Protein AF-A0A414YGE4-F1 (afdb_monomer)

Solvent-accessible surface area (backbone atoms only — not comparable to full-atom values): 4421 Å² total; per-residue (Å²): 104,56,73,67,43,56,78,66,40,40,73,44,76,49,75,51,98,56,80,38,56,41,41,58,46,27,53,51,37,59,75,74,40,50,55,89,88,54,45,74,79,44,79,60,68,28,35,37,27,35,48,54,95,96,39,47,28,40,35,45,31,40,55,77,85,49,45,38,40,34,36,39,39,30,41,77,57,81,133

Foldseek 3Di:
DDLVCQVVQHKDKDFDPDQAALLRVQVCCVVPPDDPVWDWPADDRQKTWTADPNWIKIWGWHAPPTRTMIIITIDTDDD

Organism: NCBI:txid165179

pLDDT: mean 94.67, std 4.87, range [60.78, 98.06]

Sequence (79 aa):
MIIEDIINEKCVTFMTEEPMDNIQSAEYFKENILPNEVEITHDDGNYFEVSVNCKSYSCDVYGNGDFYHSIAEFKLLED

Structure (mmCIF, N/CA/C/O backbone):
data_AF-A0A414YGE4-F1
#
_entry.id   AF-A0A414YGE4-F1
#
loop_
_atom_site.group_PDB
_atom_site.id
_atom_site.type_symbol
_atom_site.label_atom_id
_atom_site.label_alt_id
_atom_site.label_comp_id
_atom_site.label_asym_id
_atom_site.label_entity_id
_atom_site.label_seq_id
_atom_site.pdbx_PDB_ins_code
_atom_site.Cartn_x
_atom_site.Cartn_y
_atom_site.Cartn_z
_atom_site.occupancy
_atom_site.B_iso_or_equiv
_atom_site.auth_seq_id
_atom_site.auth_comp_id
_atom_site.auth_asym_id
_atom_site.auth_atom_id
_atom_site.pdbx_PDB_model_num
ATOM 1 N N . MET A 1 1 ? 1.748 11.589 1.751 1.00 91.00 1 MET A N 1
ATOM 2 C CA . MET A 1 1 ? 0.283 11.435 1.912 1.00 91.00 1 MET A CA 1
ATOM 3 C C . MET A 1 1 ? -0.090 11.890 3.322 1.00 91.00 1 MET A C 1
ATOM 5 O O . MET A 1 1 ? 0.815 12.022 4.139 1.00 91.00 1 MET A O 1
ATOM 9 N N . ILE A 1 2 ? -1.366 12.153 3.611 1.00 94.12 2 ILE A N 1
ATOM 10 C CA . ILE A 1 2 ? -1.859 12.377 4.986 1.00 94.12 2 ILE A CA 1
ATOM 11 C C . ILE A 1 2 ? -2.859 11.287 5.391 1.00 94.12 2 ILE A C 1
ATOM 13 O O . ILE A 1 2 ? -3.408 10.607 4.527 1.00 94.12 2 ILE A O 1
ATOM 17 N N . ILE A 1 3 ? -3.112 11.120 6.692 1.00 95.06 3 ILE A N 1
ATOM 18 C CA . ILE A 1 3 ? -4.043 10.104 7.218 1.00 95.06 3 ILE A CA 1
ATOM 19 C C . ILE A 1 3 ? -5.434 10.229 6.575 1.00 95.06 3 ILE A C 1
ATOM 21 O O . ILE A 1 3 ? -6.075 9.227 6.263 1.00 95.06 3 ILE A O 1
ATOM 25 N N . GLU A 1 4 ? -5.897 11.451 6.312 1.00 95.81 4 GLU A N 1
ATOM 26 C CA . GLU A 1 4 ? -7.180 11.703 5.658 1.00 95.81 4 GLU A CA 1
ATOM 27 C C . GLU A 1 4 ? -7.254 11.130 4.238 1.00 95.81 4 GLU A C 1
ATOM 29 O O . GLU A 1 4 ? -8.352 10.843 3.769 1.00 95.81 4 GLU A O 1
ATOM 34 N N . ASP A 1 5 ? -6.133 10.952 3.536 1.00 95.88 5 ASP A N 1
ATOM 35 C CA . ASP A 1 5 ? -6.144 10.317 2.216 1.00 95.88 5 ASP A CA 1
ATOM 36 C C . ASP A 1 5 ? -6.517 8.828 2.323 1.00 95.88 5 ASP A C 1
ATOM 38 O O . ASP A 1 5 ? -7.259 8.339 1.476 1.00 95.88 5 ASP A O 1
ATOM 42 N N . ILE A 1 6 ? -6.084 8.148 3.394 1.00 96.44 6 ILE A N 1
ATOM 43 C CA . ILE A 1 6 ? -6.437 6.749 3.693 1.00 96.44 6 ILE A CA 1
ATOM 44 C C . ILE A 1 6 ? -7.921 6.652 4.060 1.00 96.44 6 ILE A C 1
ATOM 46 O O . ILE A 1 6 ? -8.658 5.867 3.474 1.00 96.44 6 ILE A O 1
ATOM 50 N N . ILE A 1 7 ? -8.377 7.500 4.991 1.00 95.50 7 ILE A N 1
ATOM 51 C CA . ILE A 1 7 ? -9.770 7.499 5.481 1.00 95.50 7 ILE A CA 1
ATOM 52 C C . ILE A 1 7 ? -10.771 7.774 4.352 1.00 95.50 7 ILE A C 1
ATOM 54 O O . ILE A 1 7 ? -11.882 7.253 4.375 1.00 95.50 7 ILE A O 1
ATOM 58 N N . ASN A 1 8 ? -10.392 8.610 3.383 1.00 96.19 8 ASN A N 1
ATOM 59 C CA . ASN A 1 8 ? -11.224 8.934 2.225 1.00 96.19 8 ASN A CA 1
ATOM 60 C C . ASN A 1 8 ? -11.005 7.984 1.035 1.00 96.19 8 ASN A C 1
ATOM 62 O O . ASN A 1 8 ? -11.456 8.313 -0.062 1.00 96.19 8 ASN A O 1
ATOM 66 N N . GLU A 1 9 ? -10.294 6.865 1.225 1.00 95.62 9 GLU A N 1
ATOM 67 C CA . GLU A 1 9 ? -10.073 5.832 0.202 1.00 95.62 9 GLU A CA 1
ATOM 68 C C . GLU A 1 9 ? -9.490 6.412 -1.100 1.00 95.62 9 GLU A C 1
ATOM 70 O O . GLU A 1 9 ? -9.881 6.069 -2.218 1.00 95.62 9 GLU A O 1
ATOM 75 N N . LYS A 1 10 ? -8.573 7.381 -0.973 1.00 93.44 10 LYS A N 1
ATOM 76 C CA . LYS A 1 10 ? -7.990 8.035 -2.144 1.00 93.44 10 LYS A CA 1
ATOM 77 C C . LYS A 1 10 ? -6.974 7.132 -2.826 1.00 93.44 10 LYS A C 1
ATOM 79 O O . LYS A 1 10 ? -6.131 6.509 -2.187 1.00 93.44 10 LYS A O 1
ATOM 84 N N . CYS A 1 11 ? -6.967 7.198 -4.153 1.00 93.88 11 CYS A N 1
ATOM 85 C CA . CYS A 1 11 ? -5.848 6.728 -4.959 1.00 93.88 11 CYS A CA 1
ATOM 86 C C . CYS A 1 11 ? -4.701 7.745 -4.892 1.00 93.88 11 CYS A C 1
ATOM 88 O O . CYS A 1 11 ? -4.869 8.905 -5.282 1.00 93.88 11 CYS A O 1
ATOM 90 N N . VAL A 1 12 ? -3.532 7.313 -4.427 1.00 95.50 12 VAL A N 1
ATOM 91 C CA . VAL A 1 12 ? -2.322 8.136 -4.356 1.00 95.50 12 VAL A CA 1
ATOM 92 C C . VAL A 1 12 ? -1.358 7.714 -5.452 1.00 95.50 12 VAL A C 1
ATOM 94 O O . VAL A 1 12 ? -0.873 6.590 -5.470 1.00 95.50 12 VAL A O 1
ATOM 97 N N . THR A 1 13 ? -1.052 8.633 -6.364 1.00 95.50 13 THR A N 1
ATOM 98 C CA . THR A 1 13 ? -0.014 8.436 -7.382 1.00 95.50 13 THR A CA 1
ATOM 99 C C . THR A 1 13 ? 1.344 8.859 -6.839 1.00 95.50 13 THR A C 1
ATOM 101 O O . THR A 1 13 ? 1.456 9.941 -6.255 1.00 95.50 13 THR A O 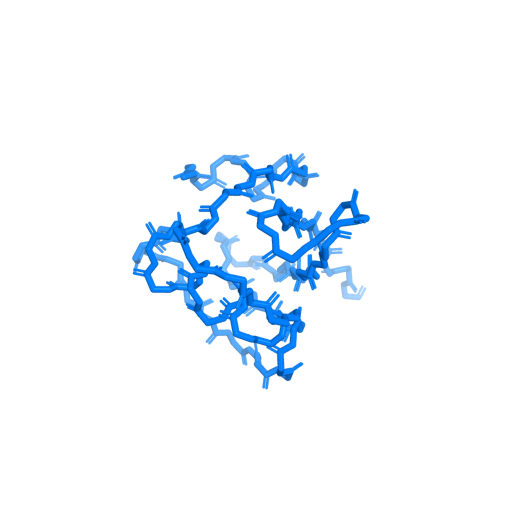1
ATOM 104 N N . PHE A 1 14 ? 2.382 8.069 -7.090 1.00 95.88 14 PHE A N 1
ATOM 105 C CA . PHE A 1 14 ? 3.753 8.391 -6.708 1.00 95.88 14 PHE A CA 1
ATOM 106 C C . PHE A 1 14 ? 4.757 7.943 -7.767 1.00 95.88 14 PHE A C 1
ATOM 108 O O . PHE A 1 14 ? 4.427 7.168 -8.665 1.00 95.88 14 PHE A O 1
ATOM 115 N N . MET A 1 15 ? 5.970 8.487 -7.677 1.00 95.31 15 MET A N 1
ATOM 116 C CA . MET A 1 15 ? 7.054 8.204 -8.610 1.00 95.31 15 MET A CA 1
ATOM 117 C C . MET A 1 15 ? 8.294 7.723 -7.871 1.00 95.31 15 MET A C 1
ATOM 119 O O . MET A 1 15 ? 8.567 8.196 -6.766 1.00 95.31 15 MET A O 1
ATOM 123 N N . THR A 1 16 ? 9.052 6.839 -8.508 1.00 92.94 16 THR A N 1
ATOM 124 C CA . THR A 1 16 ? 10.346 6.346 -8.027 1.00 92.94 16 THR A CA 1
ATOM 125 C C . THR A 1 16 ? 11.471 6.844 -8.937 1.00 92.94 16 THR A C 1
ATOM 127 O O . THR A 1 16 ? 11.274 7.080 -10.129 1.00 92.94 16 THR A O 1
ATOM 130 N N . GLU A 1 17 ? 12.668 7.045 -8.380 1.00 91.31 17 GLU A N 1
ATOM 131 C CA . GLU A 1 17 ? 13.835 7.502 -9.158 1.00 91.31 17 GLU A CA 1
ATOM 132 C C . GLU A 1 17 ? 14.403 6.395 -10.061 1.00 91.31 17 GLU A C 1
ATOM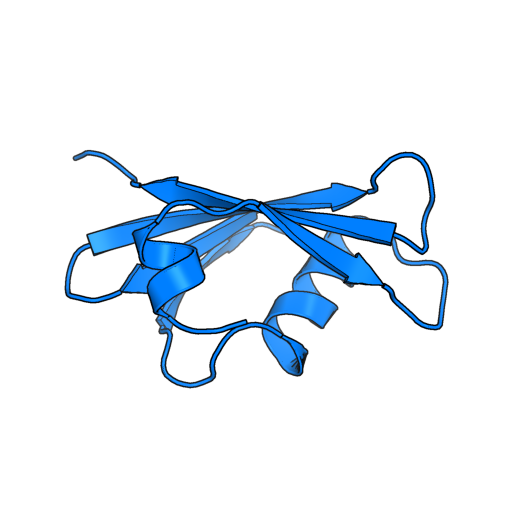 134 O O . GLU A 1 17 ? 14.957 6.661 -11.130 1.00 91.31 17 GLU A O 1
ATOM 139 N N . GLU A 1 18 ? 14.231 5.146 -9.639 1.00 92.31 18 GLU A N 1
ATOM 140 C CA . GLU A 1 18 ? 14.652 3.944 -10.348 1.00 92.31 18 GLU A CA 1
ATOM 141 C C . GLU A 1 18 ? 13.431 3.106 -10.747 1.00 92.31 18 GLU A C 1
ATOM 143 O O . GLU A 1 18 ? 12.390 3.193 -10.087 1.00 92.31 18 GLU A O 1
ATOM 148 N N . PRO A 1 19 ? 13.534 2.296 -11.818 1.00 94.75 19 PRO A N 1
ATOM 149 C CA . PRO A 1 19 ? 12.456 1.399 -12.198 1.00 94.75 19 PRO A CA 1
ATOM 150 C C . PRO A 1 19 ? 12.264 0.338 -11.109 1.00 94.75 19 PRO A C 1
ATOM 152 O O . PRO A 1 19 ? 13.199 -0.396 -10.787 1.00 94.75 19 PRO A O 1
ATOM 155 N N . MET A 1 20 ? 11.052 0.249 -10.569 1.00 94.88 20 MET A N 1
ATOM 156 C CA . MET A 1 20 ? 10.68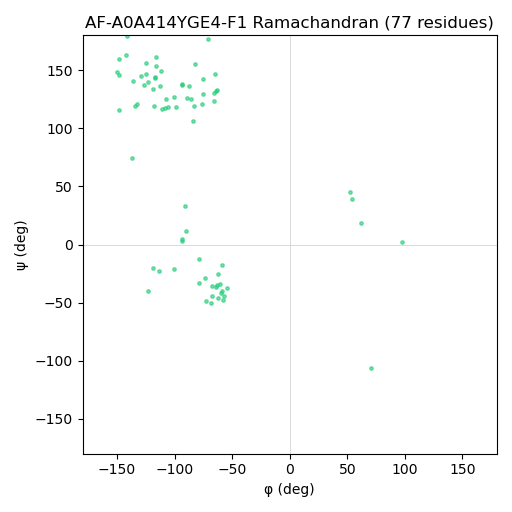4 -0.675 -9.498 1.00 94.88 20 MET A CA 1
ATOM 157 C C . MET A 1 20 ? 9.519 -1.561 -9.936 1.00 94.88 20 MET A C 1
ATOM 159 O O . MET A 1 20 ? 8.583 -1.101 -10.592 1.00 94.88 20 MET A O 1
ATOM 163 N N . ASP A 1 21 ? 9.562 -2.845 -9.574 1.00 94.94 21 ASP A N 1
ATOM 164 C CA . ASP A 1 21 ? 8.372 -3.694 -9.666 1.00 94.94 21 ASP A CA 1
ATOM 165 C C . ASP A 1 21 ? 7.325 -3.306 -8.599 1.00 94.94 21 ASP A C 1
ATOM 167 O O . ASP A 1 21 ? 7.544 -2.409 -7.779 1.00 94.94 21 ASP A O 1
ATOM 171 N N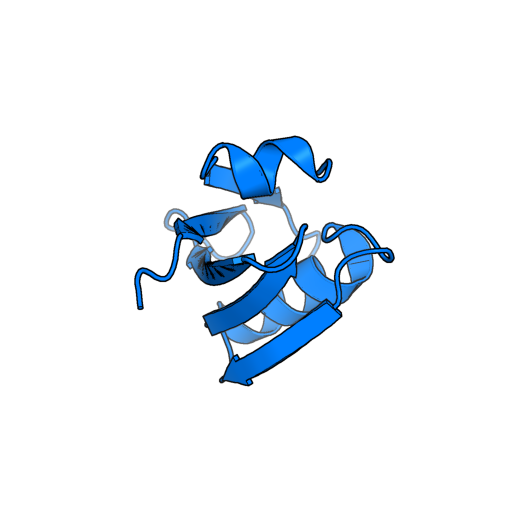 . ASN A 1 22 ? 6.157 -3.954 -8.612 1.00 94.44 22 ASN A N 1
ATOM 172 C CA . ASN A 1 22 ? 5.072 -3.607 -7.690 1.00 94.44 22 ASN A CA 1
ATOM 173 C C . ASN A 1 22 ? 5.441 -3.844 -6.216 1.00 94.44 22 ASN A C 1
ATOM 175 O O . ASN A 1 22 ? 5.007 -3.078 -5.361 1.00 94.44 22 ASN A O 1
ATOM 179 N N . ILE A 1 23 ? 6.237 -4.876 -5.914 1.00 96.50 23 ILE A N 1
ATOM 180 C CA . ILE A 1 23 ? 6.643 -5.196 -4.539 1.00 96.50 23 ILE A CA 1
ATOM 181 C C . ILE A 1 23 ? 7.655 -4.153 -4.064 1.00 96.50 23 ILE A C 1
ATOM 183 O O . ILE A 1 23 ? 7.476 -3.551 -3.012 1.00 96.50 23 ILE A O 1
ATOM 187 N N . GLN A 1 24 ? 8.673 -3.861 -4.875 1.00 96.94 24 GLN A N 1
ATOM 188 C CA . GLN A 1 24 ? 9.653 -2.813 -4.582 1.00 96.94 24 GLN A CA 1
ATOM 189 C C . GLN A 1 24 ? 8.990 -1.437 -4.423 1.00 96.94 24 GLN A C 1
ATOM 191 O O . GLN A 1 24 ? 9.339 -0.676 -3.524 1.00 96.94 24 GLN A O 1
ATOM 196 N N . SER A 1 25 ? 7.997 -1.136 -5.262 1.00 96.81 25 SER A N 1
ATOM 197 C CA . SER A 1 25 ? 7.211 0.097 -5.172 1.00 96.81 25 SER A CA 1
ATOM 198 C C . SER A 1 25 ? 6.400 0.166 -3.877 1.00 96.81 25 SER A C 1
ATOM 200 O O . SER A 1 25 ? 6.262 1.247 -3.304 1.00 96.81 25 SER A O 1
ATOM 202 N N . ALA A 1 26 ? 5.871 -0.965 -3.403 1.00 97.44 26 ALA A N 1
ATOM 203 C CA . ALA A 1 26 ? 5.151 -1.035 -2.138 1.00 97.44 26 ALA A CA 1
ATOM 204 C C . ALA A 1 26 ? 6.078 -0.802 -0.942 1.00 97.44 26 ALA A C 1
ATOM 206 O O . ALA A 1 26 ? 5.742 -0.003 -0.071 1.00 97.44 26 ALA A O 1
ATOM 207 N N . GLU A 1 27 ? 7.265 -1.417 -0.926 1.00 97.25 27 GLU A N 1
ATOM 208 C CA . GLU A 1 27 ? 8.290 -1.139 0.093 1.00 97.25 27 GLU A CA 1
ATOM 209 C C . GLU A 1 27 ? 8.674 0.343 0.108 1.00 97.25 27 GLU A C 1
ATOM 211 O O . GLU A 1 27 ? 8.624 0.994 1.152 1.00 97.25 27 GLU A O 1
ATOM 216 N N . TYR A 1 28 ? 8.944 0.920 -1.068 1.00 97.12 28 TYR A N 1
ATOM 217 C CA . TYR A 1 28 ? 9.246 2.344 -1.187 1.00 97.12 28 TYR A CA 1
ATOM 218 C C . TYR A 1 28 ? 8.117 3.217 -0.628 1.00 97.12 28 TYR A C 1
ATOM 220 O O . TYR A 1 28 ? 8.375 4.180 0.100 1.00 97.12 28 TYR A O 1
ATOM 228 N N . PHE A 1 29 ? 6.863 2.882 -0.943 1.00 97.12 29 PHE A N 1
ATOM 229 C CA . PHE A 1 29 ? 5.699 3.606 -0.450 1.00 97.12 29 PHE A CA 1
ATOM 230 C C . PHE A 1 29 ? 5.590 3.537 1.078 1.00 97.12 29 PHE A C 1
ATOM 232 O O . PHE A 1 29 ? 5.395 4.577 1.712 1.00 97.12 29 PHE A O 1
ATOM 239 N N . LYS A 1 30 ? 5.756 2.345 1.668 1.00 96.94 30 LYS A N 1
ATOM 240 C CA . LYS A 1 30 ? 5.727 2.124 3.124 1.00 96.94 30 LYS A CA 1
ATOM 241 C C . LYS A 1 30 ? 6.807 2.935 3.845 1.00 96.94 30 LYS A C 1
ATOM 243 O O . LYS A 1 30 ? 6.523 3.537 4.874 1.00 96.94 30 LYS A O 1
ATOM 248 N N . GLU A 1 31 ? 8.015 2.997 3.289 1.00 95.81 31 GLU A N 1
ATOM 249 C CA . GLU A 1 31 ? 9.154 3.684 3.913 1.00 95.81 31 GLU A CA 1
ATOM 250 C C . GLU A 1 31 ? 9.135 5.212 3.743 1.00 95.81 31 GLU A C 1
ATOM 252 O O . GLU A 1 31 ? 9.626 5.933 4.613 1.00 95.81 31 GLU A O 1
ATOM 257 N N . ASN A 1 32 ? 8.611 5.719 2.620 1.00 96.06 32 ASN A N 1
ATOM 258 C CA . ASN A 1 32 ? 8.825 7.117 2.218 1.00 96.06 32 ASN A CA 1
ATOM 259 C C . ASN A 1 32 ? 7.544 7.956 2.112 1.00 96.06 32 ASN A C 1
ATOM 261 O O . ASN A 1 32 ? 7.623 9.187 2.111 1.00 96.06 32 ASN A O 1
ATOM 265 N N . ILE A 1 33 ? 6.371 7.332 1.971 1.00 96.69 33 ILE A N 1
ATOM 266 C CA . ILE A 1 33 ? 5.120 8.033 1.625 1.00 96.69 33 ILE A CA 1
ATOM 267 C C . ILE A 1 33 ? 4.019 7.795 2.657 1.00 96.69 33 ILE A C 1
ATOM 269 O O . ILE A 1 33 ? 3.267 8.737 2.960 1.00 96.69 33 ILE A O 1
ATOM 273 N N . LEU A 1 34 ? 3.912 6.564 3.163 1.00 96.69 34 LEU A N 1
ATOM 274 C CA . LEU A 1 34 ? 2.965 6.190 4.204 1.00 96.69 34 LEU A CA 1
ATOM 275 C C . LEU A 1 34 ? 3.285 6.976 5.493 1.00 96.69 34 LEU A C 1
ATOM 277 O O . LEU A 1 34 ? 4.450 7.069 5.881 1.00 96.69 34 LEU A O 1
ATOM 281 N N . PRO A 1 35 ? 2.290 7.577 6.170 1.00 95.50 35 PRO A N 1
ATOM 282 C CA . PRO A 1 35 ? 2.545 8.292 7.413 1.00 95.50 35 PRO A CA 1
ATOM 283 C C . PRO A 1 35 ? 3.056 7.342 8.505 1.00 95.50 35 PRO A C 1
ATOM 285 O O . PRO A 1 35 ? 2.431 6.322 8.775 1.00 95.50 35 PRO A O 1
ATOM 288 N N . ASN A 1 36 ? 4.131 7.722 9.201 1.00 93.50 36 ASN A N 1
ATOM 289 C CA . ASN A 1 36 ? 4.749 6.925 10.278 1.00 93.50 36 ASN A CA 1
ATOM 290 C C . ASN A 1 36 ? 3.809 6.592 11.455 1.00 93.50 36 ASN A C 1
ATOM 292 O O . ASN A 1 36 ? 4.126 5.750 12.288 1.00 93.50 36 ASN A O 1
ATOM 296 N N . GLU A 1 37 ? 2.695 7.313 11.576 1.00 92.50 37 GLU A N 1
ATOM 297 C CA . GLU A 1 37 ? 1.679 7.136 12.620 1.00 92.50 37 GLU A CA 1
ATOM 298 C C . GLU A 1 37 ? 0.744 5.952 12.331 1.00 92.50 37 GLU A C 1
ATOM 300 O O . GLU A 1 37 ? -0.032 5.554 13.197 1.00 92.50 37 GLU A O 1
ATOM 305 N N . VAL A 1 38 ? 0.794 5.415 11.111 1.00 94.19 38 VAL A N 1
ATOM 306 C CA . VAL A 1 38 ? -0.060 4.329 10.645 1.00 94.19 38 VAL A CA 1
ATOM 307 C C . VAL A 1 38 ? 0.595 2.987 10.961 1.00 94.19 38 VAL A C 1
ATOM 309 O O . VAL A 1 38 ? 1.736 2.730 10.582 1.00 94.19 38 VAL A O 1
ATOM 312 N N . GLU A 1 39 ? -0.141 2.115 11.645 1.00 95.69 39 GLU A N 1
ATOM 313 C CA . GLU A 1 39 ? 0.300 0.752 11.941 1.00 95.69 39 GLU A CA 1
ATOM 314 C C . GLU A 1 39 ? -0.049 -0.176 10.774 1.00 95.69 39 GLU A C 1
ATOM 316 O O . GLU A 1 39 ? -1.215 -0.271 10.390 1.00 95.69 39 GLU A O 1
ATOM 321 N N . ILE A 1 40 ? 0.952 -0.879 10.236 1.00 97.19 40 ILE A N 1
ATOM 322 C CA . ILE A 1 40 ? 0.760 -1.947 9.248 1.00 97.19 40 ILE A CA 1
ATOM 323 C C . ILE A 1 40 ? 0.428 -3.239 9.999 1.00 97.19 40 ILE A C 1
ATOM 325 O O . ILE A 1 40 ? 1.230 -3.720 10.800 1.00 97.19 40 ILE A O 1
ATOM 329 N N . THR A 1 41 ? -0.752 -3.800 9.746 1.00 96.88 41 THR A N 1
ATOM 330 C CA . THR A 1 41 ? -1.271 -4.995 10.433 1.00 96.88 41 THR A CA 1
ATOM 331 C C . THR A 1 41 ? -1.119 -6.273 9.613 1.00 96.88 41 THR A C 1
ATOM 333 O O . THR A 1 41 ? -1.122 -7.369 10.175 1.00 96.88 41 THR A O 1
ATOM 336 N N . HIS A 1 42 ? -0.968 -6.142 8.296 1.00 97.38 42 HIS A N 1
ATOM 337 C CA . HIS A 1 42 ? -0.722 -7.239 7.367 1.00 97.38 42 HIS A CA 1
ATOM 338 C C . HIS A 1 42 ? 0.137 -6.748 6.200 1.00 97.38 42 HIS A C 1
ATOM 340 O O . HIS A 1 42 ? 0.004 -5.599 5.788 1.00 97.38 42 HIS A O 1
ATOM 346 N N . ASP A 1 43 ? 1.002 -7.607 5.669 1.00 97.31 43 ASP A N 1
ATOM 347 C CA . ASP A 1 43 ? 1.934 -7.271 4.591 1.00 97.31 43 ASP A CA 1
ATOM 348 C C . ASP A 1 43 ? 2.169 -8.510 3.715 1.00 97.31 43 ASP A C 1
ATOM 350 O O . ASP A 1 43 ? 2.677 -9.526 4.198 1.00 97.31 43 ASP A O 1
ATOM 354 N N . ASP A 1 44 ? 1.755 -8.432 2.451 1.00 96.94 44 ASP A N 1
ATOM 355 C CA . ASP A 1 44 ? 1.895 -9.480 1.438 1.00 96.94 44 ASP A CA 1
ATOM 356 C C . ASP A 1 44 ? 2.338 -8.872 0.096 1.00 96.94 44 ASP A C 1
ATOM 358 O O . ASP A 1 44 ? 1.575 -8.698 -0.860 1.00 96.94 44 ASP A O 1
ATOM 362 N N . GLY A 1 45 ? 3.617 -8.500 0.034 1.00 96.38 45 GLY A N 1
ATOM 363 C CA . GLY A 1 45 ? 4.257 -8.011 -1.182 1.00 96.38 45 GLY A CA 1
ATOM 364 C C . GLY A 1 45 ? 3.754 -6.627 -1.583 1.00 96.38 45 GLY A C 1
ATOM 365 O O . GLY A 1 45 ? 4.142 -5.626 -0.991 1.00 96.38 45 GLY A O 1
ATOM 366 N N . ASN A 1 46 ? 2.936 -6.558 -2.635 1.00 97.06 46 ASN A N 1
ATOM 367 C CA . ASN A 1 46 ? 2.363 -5.296 -3.109 1.00 97.06 46 ASN A CA 1
ATOM 368 C C . ASN A 1 46 ? 0.977 -4.989 -2.519 1.00 97.06 46 ASN A C 1
ATOM 370 O O . ASN A 1 46 ? 0.372 -3.984 -2.890 1.00 97.06 46 ASN A O 1
ATOM 374 N N . TYR A 1 47 ? 0.496 -5.847 -1.621 1.00 98.00 47 TYR A N 1
ATOM 375 C CA . TYR A 1 47 ? -0.699 -5.653 -0.815 1.00 98.00 47 TYR A CA 1
ATOM 376 C C . TYR A 1 47 ? -0.295 -5.495 0.651 1.00 98.00 47 TYR A C 1
ATOM 378 O O . TYR A 1 47 ? 0.526 -6.257 1.157 1.00 98.00 47 TYR A O 1
ATOM 386 N N . PHE A 1 48 ? -0.882 -4.536 1.359 1.00 98.06 48 PHE A N 1
ATOM 387 C CA . PHE A 1 48 ? -0.732 -4.432 2.810 1.00 98.06 48 PHE A CA 1
ATOM 388 C C . PHE A 1 48 ? -1.991 -3.858 3.454 1.00 98.06 48 PHE A C 1
ATOM 390 O O . PHE A 1 48 ? -2.796 -3.202 2.799 1.00 98.06 48 PHE A O 1
ATOM 397 N N . GLU A 1 49 ? -2.164 -4.092 4.750 1.00 98.00 49 GLU A N 1
ATOM 398 C CA . GLU A 1 49 ? -3.287 -3.570 5.525 1.00 98.00 49 GLU A CA 1
ATOM 399 C C . GLU A 1 49 ? -2.790 -2.642 6.618 1.00 98.00 49 GLU A C 1
ATOM 401 O O . GLU A 1 49 ? -1.741 -2.872 7.224 1.00 98.00 49 GLU A O 1
ATOM 406 N N . VAL A 1 50 ? -3.570 -1.602 6.884 1.00 97.31 50 VAL A N 1
ATOM 407 C CA . VAL A 1 50 ? -3.263 -0.598 7.891 1.00 97.31 50 VAL A CA 1
ATOM 408 C C . VAL A 1 50 ? -4.421 -0.367 8.845 1.00 97.31 50 VAL A C 1
ATOM 410 O O . VAL A 1 50 ? -5.584 -0.360 8.441 1.00 97.31 50 VAL A O 1
ATOM 413 N N . SER A 1 51 ? -4.096 -0.099 10.107 1.00 95.94 51 SER A N 1
ATOM 414 C CA . SER A 1 51 ? -5.060 0.306 11.127 1.00 95.94 51 SER A CA 1
ATOM 415 C C . SER A 1 51 ? -5.043 1.823 11.302 1.00 95.94 51 SER A C 1
ATOM 417 O O . SER A 1 51 ? -4.034 2.416 11.688 1.00 95.94 51 SER A O 1
ATOM 419 N N . VAL A 1 52 ? -6.181 2.465 11.032 1.00 94.50 52 VAL A N 1
ATOM 420 C CA . VAL A 1 52 ? -6.383 3.909 11.208 1.00 94.50 52 VAL A CA 1
ATOM 421 C C . VAL A 1 52 ? -7.703 4.139 11.935 1.00 94.50 52 VAL A C 1
ATOM 423 O O . VAL A 1 52 ? -8.768 3.763 11.449 1.00 94.50 52 VAL A O 1
ATOM 426 N N . ASN A 1 53 ? -7.659 4.794 13.100 1.00 91.88 53 ASN A N 1
ATOM 427 C CA . ASN A 1 53 ? -8.845 5.093 13.917 1.00 91.88 53 ASN A CA 1
ATOM 428 C C . ASN A 1 53 ? -9.722 3.855 14.207 1.00 91.88 53 ASN A C 1
ATOM 430 O O . ASN A 1 53 ? -10.947 3.917 14.088 1.00 91.88 53 ASN A O 1
ATOM 434 N N . CYS A 1 54 ? -9.089 2.736 14.579 1.00 90.50 54 CYS A N 1
ATOM 435 C CA . CYS A 1 54 ? -9.745 1.449 14.859 1.00 90.50 54 CYS A CA 1
ATOM 436 C C . CYS A 1 54 ? -10.496 0.835 13.664 1.00 90.50 54 CYS A C 1
ATOM 438 O O . CYS A 1 54 ? -11.354 -0.020 13.865 1.00 90.50 54 CYS A O 1
ATOM 440 N N . LYS A 1 55 ? -10.193 1.272 12.440 1.00 95.00 55 LYS A N 1
ATOM 441 C CA . LYS A 1 55 ? -10.672 0.665 11.199 1.00 95.00 55 LYS A CA 1
ATOM 442 C C . LYS A 1 55 ? -9.486 0.138 10.408 1.00 95.00 55 LYS A C 1
ATOM 444 O O . LYS A 1 55 ? -8.438 0.786 10.383 1.00 95.00 55 LYS A O 1
ATOM 449 N N . SER A 1 56 ? -9.683 -0.992 9.746 1.00 96.50 56 SER A N 1
ATOM 450 C CA . SER A 1 56 ? -8.685 -1.577 8.858 1.00 96.50 56 SER A CA 1
ATOM 451 C C . SER A 1 56 ? -8.920 -1.112 7.426 1.00 96.50 56 SER A C 1
ATOM 453 O O . SER A 1 56 ? -10.057 -1.062 6.959 1.00 96.50 56 SER A O 1
ATOM 455 N N . TYR A 1 57 ? -7.845 -0.773 6.728 1.00 97.75 57 TYR A N 1
ATOM 456 C CA . TYR A 1 57 ? -7.868 -0.443 5.308 1.00 97.75 57 TYR A CA 1
ATOM 457 C C . TYR A 1 57 ? -6.853 -1.316 4.591 1.00 97.75 57 TYR A C 1
ATOM 459 O O . TYR A 1 57 ? -5.736 -1.471 5.079 1.00 97.75 57 TYR A O 1
ATOM 467 N N . SER A 1 58 ? -7.214 -1.849 3.431 1.00 97.56 58 SER A N 1
ATOM 468 C CA . SER A 1 58 ? -6.243 -2.443 2.523 1.00 97.56 58 SER A CA 1
ATOM 469 C C . SER A 1 58 ? -5.584 -1.361 1.681 1.00 97.56 58 SER A C 1
ATOM 471 O O . SER A 1 58 ? -6.170 -0.303 1.442 1.00 97.56 58 SER A O 1
ATOM 473 N N . CYS A 1 59 ? -4.380 -1.645 1.207 1.00 97.94 59 CYS A N 1
ATOM 474 C CA . CYS A 1 59 ? -3.660 -0.863 0.225 1.00 97.94 59 CYS A CA 1
ATOM 475 C C . CYS A 1 59 ? -3.076 -1.798 -0.832 1.00 97.94 59 CYS A C 1
ATOM 477 O O 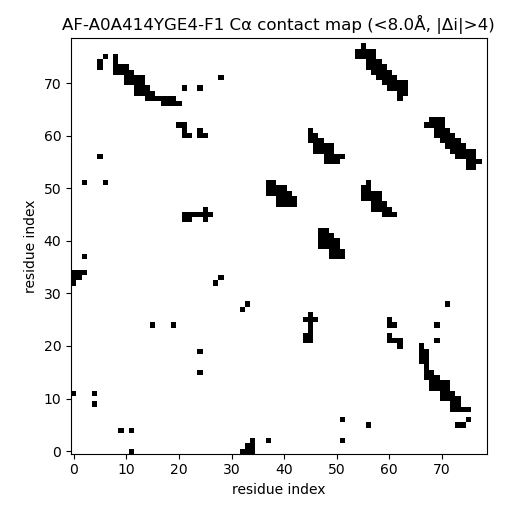. CYS A 1 59 ? -2.235 -2.642 -0.519 1.00 97.94 59 CYS A O 1
ATOM 479 N N . ASP A 1 60 ? -3.498 -1.614 -2.079 1.00 97.69 60 ASP A N 1
ATOM 480 C CA . ASP A 1 60 ? -2.899 -2.260 -3.243 1.00 97.69 60 ASP A CA 1
ATOM 481 C C . ASP A 1 60 ? -1.959 -1.279 -3.944 1.00 97.69 60 ASP A C 1
ATOM 483 O O . ASP A 1 60 ? -2.360 -0.170 -4.312 1.00 97.69 60 ASP A O 1
ATOM 487 N N . VAL A 1 61 ? -0.715 -1.699 -4.172 1.00 97.38 61 VAL A N 1
ATOM 488 C CA . VAL A 1 61 ? 0.282 -0.925 -4.917 1.00 97.38 61 VAL A CA 1
ATOM 489 C C . VAL A 1 61 ? 0.523 -1.550 -6.286 1.00 97.38 61 VAL A C 1
ATOM 491 O O . VAL A 1 61 ? 0.862 -2.730 -6.400 1.00 97.38 61 VAL A O 1
ATOM 494 N N . TYR A 1 62 ? 0.364 -0.762 -7.348 1.00 95.25 62 TYR A N 1
ATOM 495 C CA . TYR A 1 62 ? 0.552 -1.223 -8.724 1.00 95.25 62 TYR A CA 1
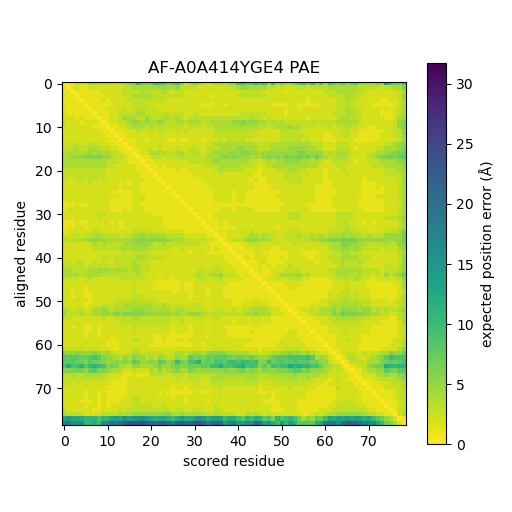ATOM 496 C C . TYR A 1 62 ? 1.037 -0.114 -9.662 1.00 95.25 62 TYR A C 1
ATOM 498 O O . TYR A 1 62 ? 0.690 1.055 -9.504 1.00 95.25 62 TYR A O 1
ATOM 506 N N . GLY A 1 63 ? 1.830 -0.484 -10.669 1.00 92.88 63 GLY A N 1
ATOM 507 C CA . GLY A 1 63 ? 2.272 0.442 -11.716 1.00 92.88 63 GLY A CA 1
ATOM 508 C C . GLY A 1 63 ? 1.121 0.964 -12.589 1.00 92.88 63 GLY A C 1
ATOM 509 O O . GLY A 1 63 ? 0.174 0.241 -12.902 1.00 92.88 63 GLY A O 1
ATOM 510 N N . ASN A 1 64 ? 1.231 2.207 -13.062 1.00 88.00 64 ASN A N 1
ATOM 511 C CA . ASN A 1 64 ? 0.276 2.847 -13.980 1.00 88.00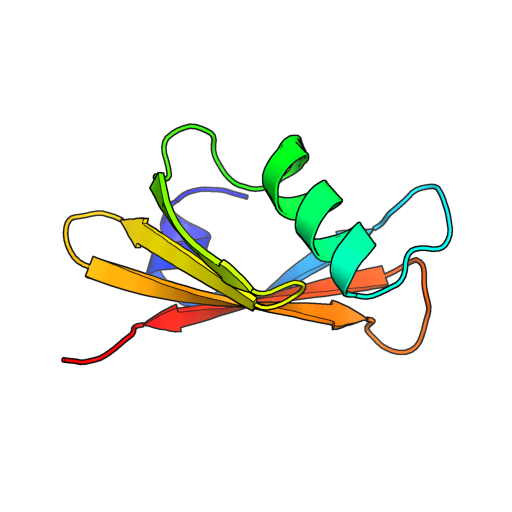 64 ASN A CA 1
ATOM 512 C C . ASN A 1 64 ? 0.646 2.637 -15.468 1.00 88.00 64 ASN A C 1
ATOM 514 O O . ASN A 1 64 ? 0.449 3.507 -16.315 1.00 88.00 64 ASN A O 1
ATOM 518 N N . GLY A 1 65 ? 1.235 1.485 -15.796 1.00 83.88 65 GLY A N 1
ATOM 519 C CA . GLY A 1 65 ? 1.681 1.153 -17.155 1.00 83.88 65 GLY A CA 1
ATOM 520 C C . GLY A 1 65 ? 3.168 1.397 -17.440 1.00 83.88 65 GLY A C 1
ATOM 521 O O . GLY A 1 65 ? 3.607 1.124 -18.557 1.00 83.88 65 GLY A O 1
ATOM 522 N N . ASP A 1 66 ? 3.950 1.836 -16.450 1.00 86.81 66 ASP A N 1
ATOM 523 C CA . ASP A 1 66 ? 5.416 1.791 -16.464 1.00 86.8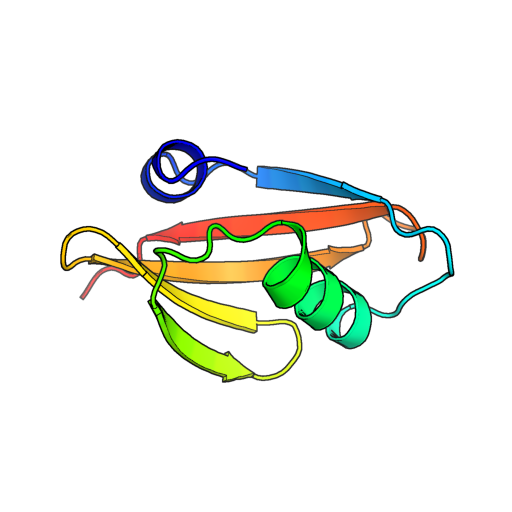1 66 ASP A CA 1
ATOM 524 C C . ASP A 1 66 ? 5.984 1.425 -15.073 1.00 86.81 66 ASP A C 1
ATOM 526 O O . ASP A 1 66 ? 5.223 1.159 -14.145 1.00 86.81 66 ASP A O 1
ATOM 530 N N . PHE A 1 67 ? 7.316 1.348 -14.958 1.00 88.88 67 PHE A N 1
ATOM 531 C CA . PHE A 1 67 ? 8.033 0.981 -13.723 1.00 88.88 67 PHE A CA 1
ATOM 532 C C . PHE A 1 67 ? 8.460 2.186 -12.866 1.00 88.88 67 PHE A C 1
ATOM 534 O O . PHE A 1 67 ? 9.193 2.008 -11.899 1.00 88.88 67 PHE A O 1
ATOM 541 N N . TYR A 1 68 ? 8.073 3.407 -13.240 1.00 93.69 68 TYR A N 1
ATOM 542 C CA . TYR A 1 68 ? 8.457 4.642 -12.546 1.00 93.69 68 TYR A CA 1
ATOM 543 C C . TYR A 1 68 ? 7.268 5.330 -11.878 1.00 93.69 68 TYR A C 1
ATOM 545 O O . TYR A 1 68 ? 7.466 6.114 -10.956 1.00 93.69 68 TYR A O 1
ATOM 553 N N . HIS A 1 69 ? 6.050 5.069 -12.351 1.00 95.06 69 HIS A N 1
ATOM 554 C CA . HIS A 1 69 ? 4.813 5.663 -11.871 1.00 95.06 69 HIS A CA 1
ATOM 555 C C . HIS A 1 69 ? 3.907 4.580 -11.303 1.00 95.06 69 HIS A C 1
ATOM 557 O O . HIS A 1 69 ? 3.425 3.702 -12.025 1.00 95.06 69 HIS A O 1
ATOM 563 N N . SER A 1 70 ? 3.604 4.713 -10.020 1.00 96.31 70 SER A N 1
ATOM 564 C CA . SER A 1 70 ? 2.827 3.742 -9.262 1.00 96.31 70 SER A CA 1
ATOM 565 C C . SER A 1 70 ? 1.617 4.402 -8.609 1.00 96.31 70 SER A C 1
ATOM 567 O O . SER A 1 70 ? 1.565 5.617 -8.394 1.00 96.31 70 SER A O 1
ATOM 569 N N . ILE A 1 71 ? 0.613 3.585 -8.327 1.00 96.56 71 ILE A N 1
ATOM 570 C CA . ILE A 1 71 ? -0.626 3.946 -7.649 1.00 96.56 71 ILE A CA 1
ATOM 571 C C . ILE A 1 71 ? -0.692 3.117 -6.371 1.00 96.56 71 ILE A C 1
ATOM 573 O O . ILE A 1 71 ? -0.442 1.918 -6.410 1.00 96.56 71 ILE A O 1
ATOM 577 N N . ALA A 1 72 ? -1.019 3.767 -5.258 1.00 97.38 72 ALA A N 1
ATOM 578 C CA . ALA A 1 72 ? -1.443 3.137 -4.016 1.00 97.38 72 ALA A CA 1
ATOM 579 C C . ALA A 1 72 ? -2.944 3.393 -3.839 1.00 97.38 72 ALA A C 1
ATOM 581 O O . ALA A 1 72 ? -3.379 4.549 -3.774 1.00 97.38 72 ALA A O 1
ATOM 582 N N . GLU A 1 73 ? -3.739 2.330 -3.816 1.00 97.19 73 GLU A N 1
ATOM 583 C CA . GLU A 1 73 ? -5.195 2.393 -3.713 1.00 97.19 73 GLU A CA 1
ATOM 584 C C . GLU A 1 73 ? -5.649 1.865 -2.357 1.00 97.19 73 GLU A C 1
ATOM 586 O O . GLU A 1 73 ? -5.476 0.685 -2.063 1.00 97.19 73 GLU A O 1
ATOM 591 N N . PHE A 1 74 ? -6.256 2.740 -1.555 1.00 97.00 74 PHE A N 1
ATOM 592 C CA . PHE A 1 74 ? -6.795 2.378 -0.249 1.00 97.00 74 PHE A CA 1
ATOM 593 C C . PHE A 1 74 ? -8.272 2.012 -0.334 1.00 97.00 74 PHE A C 1
ATOM 595 O O . PHE A 1 74 ? -9.037 2.713 -0.996 1.00 97.00 74 PHE A O 1
ATOM 602 N N . LYS A 1 75 ? -8.677 0.960 0.380 1.00 97.38 75 LYS A N 1
ATOM 603 C CA . LYS A 1 75 ? -10.084 0.562 0.540 1.00 97.38 75 LYS A CA 1
ATOM 604 C C . LYS A 1 75 ? -10.373 0.203 1.984 1.00 97.38 75 LYS A C 1
ATOM 606 O O . LYS A 1 75 ? -9.545 -0.427 2.638 1.00 97.38 75 LYS A O 1
ATOM 611 N N . LEU A 1 76 ? -11.542 0.591 2.484 1.00 97.31 76 LEU A N 1
ATOM 612 C CA . LEU A 1 76 ? -11.995 0.140 3.796 1.00 97.31 76 LEU A CA 1
ATOM 613 C C . LEU A 1 76 ? -12.233 -1.3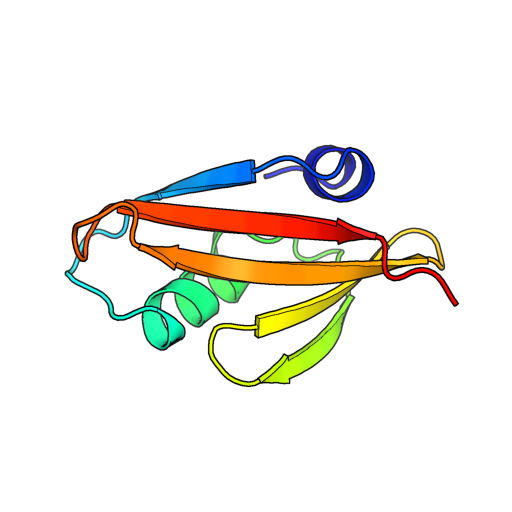78 3.766 1.00 97.31 76 LEU A C 1
ATOM 615 O O . LEU A 1 76 ? -12.940 -1.882 2.894 1.00 97.31 76 LEU A O 1
ATOM 619 N N . LEU A 1 77 ? -11.675 -2.096 4.739 1.00 95.31 77 LEU A N 1
ATOM 620 C CA . LEU A 1 77 ? -12.015 -3.494 4.978 1.00 95.31 77 LEU A CA 1
ATOM 621 C C . LEU A 1 77 ? -13.272 -3.520 5.853 1.00 95.31 77 LEU A C 1
ATOM 623 O O . LEU A 1 77 ? -13.231 -3.146 7.025 1.00 95.31 77 LEU A O 1
ATOM 627 N N . GLU A 1 78 ? -14.411 -3.873 5.255 1.00 82.31 78 GLU A N 1
ATOM 628 C CA . GLU A 1 78 ? -15.648 -4.118 6.000 1.00 82.31 78 GLU A CA 1
ATOM 629 C C . GLU A 1 78 ? -15.553 -5.482 6.705 1.00 82.31 78 GLU A C 1
ATOM 631 O O . GLU A 1 78 ? -15.203 -6.478 6.069 1.00 82.31 78 GLU A O 1
ATOM 636 N N . ASP A 1 79 ? -15.849 -5.506 8.010 1.00 60.78 79 ASP A N 1
ATOM 637 C CA . ASP A 1 79 ? -16.020 -6.734 8.808 1.00 60.78 79 ASP A CA 1
ATOM 638 C C . ASP A 1 79 ? -17.265 -7.541 8.386 1.00 60.78 79 ASP A C 1
ATOM 640 O O . ASP A 1 79 ? -18.331 -6.923 8.133 1.00 60.78 79 ASP A O 1
#

Secondary structure (DSSP, 8-state):
--HHHHHTT-EEEEE-SS---HHHHHHHHHHHTS-TTSEEEEEETTEEEEEETTEEEEEEEEESSSSSEEEEEEEE---

Radius of gyration: 11.75 Å; Cα contacts (8 Å, |Δi|>4): 151; chains: 1; bounding box: 31×22×32 Å

Nearest PDB structures (foldseek):
  4yom-assembly1_A  TM=5.477E-01  e=1.171E-01  Mus musculus
  3q6a-assembly1_A  TM=5.019E-01  e=1.044E-01  Staphylococcus saprophyticus subsp. saprophyticus ATCC 15305 = NCTC 7292
  3q6a-assembly1_D  TM=5.286E-01  e=1.560E-01  Staphylococcus saprophyticus subsp. saprophyticus ATCC 15305 = NCTC 7292
  8es5-assembly1_B  TM=4.995E-01  e=4.914E-01  Pseudomonas aeruginosa PA14
  6mab-assembly1_A  TM=4.100E-01  e=1.749E-01  Chlamydia trachomatis L2/434/Bu

Mean predicted aligned error: 2.84 Å